Protein AF-A0A1G8T2C7-F1 (afdb_monomer_lite)

Foldseek 3Di:
DDDDDDDDDDDDDDDPPPDDPDPPDDDPPPPPPCLQKFAFDCDDDPQDDLQFGPQAQKGKGFDDPSVCVNQVDFQWKAWPVRDIWGFPHWDDDVGIIITHTPDHRVVCCVTRHPPGMIGTD

Secondary structure (DSSP, 8-state):
---------------------------------GGGEEE--S--SSSEETTEESSSSEEEEE-SHHHHHHHTT--EEE-TTS-EEEEEEEEEETTEEEEEESS-GGGGHHHHSTT-EEEE-

pLDDT: mean 82.32, std 23.89, range [36.16, 98.81]

Sequence (121 aa):
MKNRIYAICMFAMLAFASCKNEPKQDETAKEVVKENTIKLSNYSDENWNAGVGIVYNMFIVDNNAENVAKLKSVKELVLSDGTYVTVTGTNEAGKFIQVLLKDKASTFQKLAGYPNELVVQ

Organism: NCBI:txid1128970

Radius of gyration: 29.12 Å; chains: 1; bounding box: 76×30×74 Å

Structure (mmCIF, N/CA/C/O backbone):
data_AF-A0A1G8T2C7-F1
#
_entry.id   AF-A0A1G8T2C7-F1
#
loop_
_atom_site.group_PDB
_atom_site.id
_atom_site.type_symbol
_atom_site.label_atom_id
_atom_site.label_alt_id
_atom_site.label_comp_id
_atom_site.label_asym_id
_atom_site.label_entity_id
_atom_site.label_seq_id
_atom_site.pdbx_PDB_ins_code
_atom_site.Cartn_x
_atom_site.Cartn_y
_atom_site.Cartn_z
_atom_site.occupancy
_atom_site.B_iso_or_equiv
_atom_site.auth_seq_id
_atom_site.auth_comp_id
_atom_site.auth_asym_id
_atom_site.auth_atom_id
_atom_site.pdbx_PDB_model_num
ATOM 1 N N . MET A 1 1 ? -50.031 -9.091 61.710 1.00 42.72 1 MET A N 1
ATOM 2 C CA . MET A 1 1 ? -50.311 -7.995 60.754 1.00 42.72 1 MET A CA 1
ATOM 3 C C . MET A 1 1 ? -51.556 -8.348 59.948 1.00 42.72 1 MET A C 1
ATOM 5 O O . MET A 1 1 ? -51.878 -9.519 59.839 1.00 42.72 1 MET A O 1
ATOM 9 N N . LYS A 1 2 ? -52.299 -7.318 59.538 1.00 37.00 2 LYS A N 1
ATOM 10 C CA . LYS A 1 2 ? -53.726 -7.291 59.174 1.00 37.00 2 LYS A CA 1
ATOM 11 C C . LYS A 1 2 ? -54.111 -8.062 57.893 1.00 37.00 2 LYS A C 1
ATOM 13 O O . LYS A 1 2 ? -53.344 -8.105 56.942 1.00 37.00 2 LYS A O 1
ATOM 18 N N . ASN A 1 3 ? -55.359 -8.547 57.905 1.00 42.53 3 ASN A N 1
ATOM 19 C CA . ASN A 1 3 ? -56.217 -9.036 56.811 1.00 42.53 3 ASN A CA 1
ATOM 20 C C . ASN A 1 3 ? -56.123 -8.288 55.466 1.00 42.53 3 ASN A C 1
ATOM 22 O O . ASN A 1 3 ? -56.003 -7.062 55.475 1.00 42.53 3 ASN A O 1
ATOM 26 N N . ARG A 1 4 ? -56.405 -9.021 54.366 1.00 46.16 4 ARG A N 1
ATOM 27 C CA . ARG A 1 4 ? -57.356 -8.723 53.248 1.00 46.16 4 ARG A CA 1
ATOM 28 C C . ARG A 1 4 ? -57.265 -9.869 52.207 1.00 46.16 4 ARG A C 1
ATOM 30 O O . ARG A 1 4 ? -56.163 -10.172 51.784 1.00 46.16 4 ARG A O 1
ATOM 37 N N . ILE A 1 5 ? -58.268 -10.723 51.951 1.00 49.72 5 ILE A N 1
ATOM 38 C CA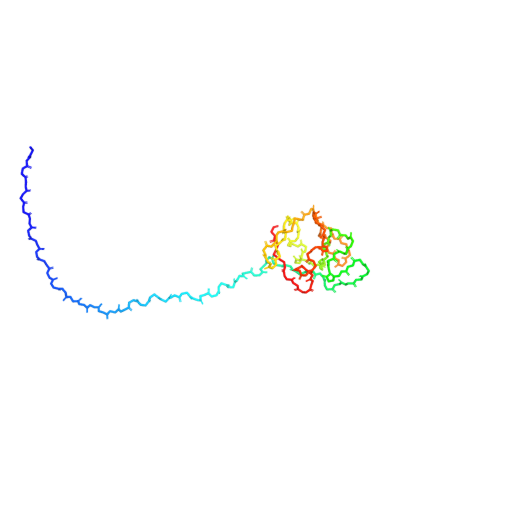 . ILE A 1 5 ? -59.599 -10.566 51.307 1.00 49.72 5 ILE A CA 1
ATOM 39 C C . ILE A 1 5 ? -59.534 -10.257 49.790 1.00 49.72 5 ILE A C 1
ATOM 41 O O . ILE A 1 5 ? -59.193 -9.144 49.418 1.00 49.72 5 ILE A O 1
ATOM 45 N N . TYR A 1 6 ? -59.962 -11.269 49.004 1.00 44.09 6 TYR A N 1
ATOM 46 C CA . TYR A 1 6 ? -60.673 -11.294 47.703 1.00 44.09 6 TYR A CA 1
ATOM 47 C C . TYR A 1 6 ? -60.052 -10.647 46.449 1.00 44.09 6 TYR A C 1
ATOM 49 O O . TYR A 1 6 ? -59.785 -9.455 46.427 1.00 44.09 6 TYR A O 1
ATOM 57 N N . ALA A 1 7 ? -60.021 -11.400 45.339 1.00 47.88 7 ALA A N 1
ATOM 58 C CA . ALA A 1 7 ? -60.971 -11.204 44.229 1.00 47.88 7 ALA A CA 1
ATOM 59 C C . ALA A 1 7 ? -60.669 -12.151 43.054 1.00 47.88 7 ALA A C 1
ATOM 61 O O . ALA A 1 7 ? -59.628 -12.085 42.407 1.00 47.88 7 ALA A O 1
ATOM 62 N N . ILE A 1 8 ? -61.641 -13.016 42.783 1.00 51.00 8 ILE A N 1
ATOM 63 C CA . ILE A 1 8 ? -61.842 -13.708 41.514 1.00 51.00 8 ILE A CA 1
ATOM 64 C C . ILE A 1 8 ? -62.228 -12.646 40.479 1.00 51.00 8 ILE A C 1
ATOM 66 O O . ILE A 1 8 ? -63.236 -11.974 40.666 1.00 51.00 8 ILE A O 1
ATOM 70 N N . CYS A 1 9 ? -61.482 -12.546 39.381 1.00 41.22 9 CYS A N 1
ATOM 71 C CA . CYS A 1 9 ? -61.976 -11.958 38.137 1.00 41.22 9 CYS A CA 1
ATOM 72 C C . CYS A 1 9 ? -61.622 -12.891 36.981 1.00 41.22 9 CYS A C 1
ATOM 74 O O . CYS A 1 9 ? -60.587 -12.779 36.331 1.00 41.22 9 CYS A O 1
ATOM 76 N N . MET A 1 10 ? -62.536 -13.836 36.766 1.00 40.75 10 MET A N 1
ATOM 77 C CA . MET A 1 10 ? -62.826 -14.418 35.464 1.00 40.75 10 MET A CA 1
ATOM 78 C C . MET A 1 10 ? -63.074 -13.258 34.492 1.00 40.75 10 MET A C 1
ATOM 80 O O . MET A 1 10 ? -64.022 -12.497 34.685 1.00 40.75 10 MET A O 1
ATOM 84 N N . PHE A 1 11 ? -62.247 -13.109 33.462 1.00 51.22 11 PHE A N 1
ATOM 85 C CA . PHE A 1 11 ? -62.615 -12.290 32.316 1.00 51.22 11 PHE A CA 1
ATOM 86 C C . PHE A 1 11 ? -62.192 -12.972 31.018 1.00 51.22 11 PHE A C 1
ATOM 88 O O . PHE A 1 11 ? -61.015 -13.172 30.746 1.00 51.22 11 PHE A O 1
ATOM 95 N N . ALA A 1 12 ? -63.243 -13.321 30.281 1.00 47.19 12 ALA A N 1
ATOM 96 C CA . ALA A 1 12 ? -63.387 -13.356 28.835 1.00 47.19 12 ALA A CA 1
ATOM 97 C C . ALA A 1 12 ? -62.429 -14.212 27.985 1.00 47.19 12 ALA A C 1
ATOM 99 O O . ALA A 1 12 ? -61.254 -13.932 27.777 1.00 47.19 12 ALA A O 1
ATOM 100 N N . MET A 1 13 ? -63.075 -15.215 27.394 1.00 37.88 13 MET A N 1
ATOM 101 C CA . MET A 1 13 ? -62.748 -15.946 26.177 1.00 37.88 13 MET A CA 1
ATOM 102 C C . MET A 1 13 ? -61.997 -15.132 25.108 1.00 37.88 13 MET A C 1
ATOM 104 O O . MET A 1 13 ? -62.468 -14.109 24.623 1.00 37.88 13 MET A O 1
ATOM 108 N N . LEU A 1 14 ? -60.857 -15.694 24.705 1.00 45.56 14 LEU A N 1
ATOM 109 C CA . LEU A 1 14 ? -60.482 -16.041 23.329 1.00 45.56 14 LEU A CA 1
ATOM 110 C C . LEU A 1 14 ? -61.286 -15.360 22.204 1.00 45.56 14 LEU A C 1
ATOM 112 O O . LEU A 1 14 ? -62.350 -15.831 21.808 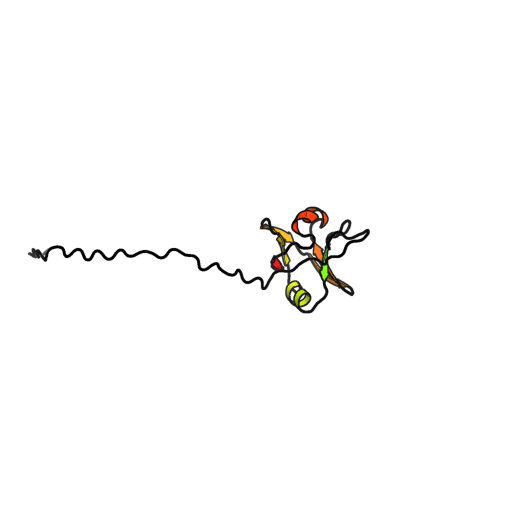1.00 45.56 14 LEU A O 1
ATOM 116 N N . ALA A 1 15 ? -60.662 -14.366 21.577 1.00 47.16 15 ALA A N 1
ATOM 117 C CA . ALA A 1 15 ? -60.796 -14.125 20.147 1.00 47.16 15 ALA A CA 1
ATOM 118 C C . ALA A 1 15 ? -59.397 -14.244 19.525 1.00 47.16 15 ALA A C 1
ATOM 120 O O . ALA A 1 15 ? -58.536 -13.386 19.713 1.00 47.16 15 ALA A O 1
ATOM 121 N N . PHE A 1 16 ? -59.160 -15.353 18.820 1.00 46.16 16 PHE A N 1
ATOM 122 C CA . PHE A 1 16 ? -57.983 -15.558 17.984 1.00 46.16 16 PHE A CA 1
ATOM 123 C C . PHE A 1 16 ? -58.041 -14.590 16.796 1.00 46.16 16 PHE A C 1
ATOM 125 O O . PHE A 1 16 ? -58.619 -14.902 15.758 1.00 46.16 16 PHE A O 1
ATOM 132 N N . ALA A 1 17 ? -57.419 -13.421 16.926 1.00 45.91 17 ALA A N 1
ATOM 133 C CA . ALA A 1 17 ? -57.006 -12.636 15.771 1.00 45.91 17 ALA A CA 1
ATOM 134 C C . ALA A 1 17 ? -55.684 -13.219 15.249 1.00 45.91 17 ALA A C 1
ATOM 136 O O . ALA A 1 17 ? -54.591 -12.784 15.602 1.00 45.91 17 ALA A O 1
ATOM 137 N N . SER A 1 18 ? -55.799 -14.266 14.432 1.00 44.62 18 SER A N 1
ATOM 138 C CA . SER A 1 18 ? -54.713 -14.759 13.592 1.00 44.62 18 SER A CA 1
ATOM 139 C C . SER A 1 18 ? -54.445 -13.745 12.476 1.00 44.62 18 SER A C 1
ATOM 141 O O . SER A 1 18 ? -54.975 -13.880 11.378 1.00 44.62 18 SER A O 1
ATOM 143 N N . CYS A 1 19 ? -53.593 -12.757 12.742 1.00 38.69 19 CYS A N 1
ATOM 144 C CA . CYS A 1 19 ? -52.788 -12.110 11.711 1.00 38.69 19 CYS A CA 1
ATOM 145 C C . CYS A 1 19 ? -51.327 -12.367 12.057 1.00 38.69 19 CYS A C 1
ATOM 147 O O . CYS A 1 19 ? -50.760 -11.820 12.998 1.00 38.69 19 CYS A O 1
ATOM 149 N N . LYS A 1 20 ? -50.774 -13.308 11.301 1.00 36.16 20 LYS A N 1
ATOM 150 C CA . LYS A 1 20 ? -49.386 -13.735 11.270 1.00 36.16 20 LYS A CA 1
ATOM 151 C C . LYS A 1 20 ? -48.510 -12.484 11.118 1.00 36.16 20 LYS A C 1
ATOM 153 O O . LYS A 1 20 ? -48.462 -11.894 10.045 1.00 36.16 20 LYS A O 1
ATOM 158 N N . ASN A 1 21 ? -47.851 -12.066 12.197 1.00 44.50 21 ASN A N 1
ATOM 159 C CA . ASN A 1 21 ? -46.714 -11.165 12.090 1.00 44.50 21 ASN A CA 1
ATOM 160 C C . ASN A 1 21 ? -45.632 -11.940 11.345 1.00 44.50 21 ASN A C 1
ATOM 162 O O . ASN A 1 21 ? -4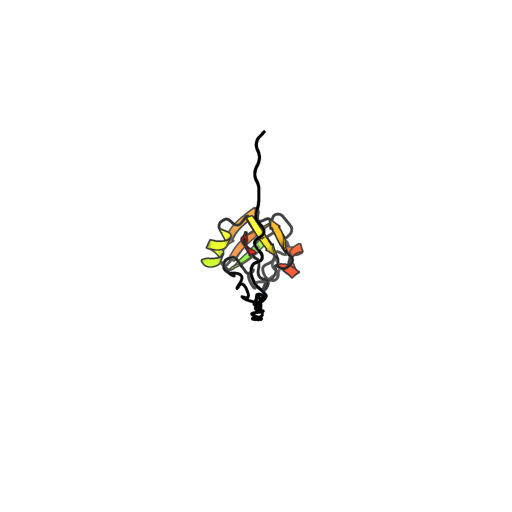5.009 -12.838 11.907 1.00 44.50 21 ASN A O 1
ATOM 166 N N . GLU A 1 22 ? -45.458 -11.636 10.067 1.00 51.00 22 GLU A N 1
ATOM 167 C CA . GLU A 1 22 ? -44.235 -11.967 9.356 1.00 51.00 22 GLU A CA 1
ATOM 168 C C . GLU A 1 22 ? -43.177 -10.957 9.815 1.00 51.00 22 GLU A C 1
ATOM 170 O O . GLU A 1 22 ? -43.290 -9.773 9.482 1.00 51.00 22 GLU A O 1
ATOM 175 N N . PRO A 1 23 ? -42.152 -11.352 10.594 1.00 38.94 23 PRO A N 1
ATOM 176 C CA . PRO A 1 23 ? -40.950 -10.547 10.653 1.00 38.94 23 PRO A CA 1
ATOM 177 C C . PRO A 1 23 ? -40.333 -10.606 9.255 1.00 38.94 23 PRO A C 1
ATOM 179 O O . PRO A 1 23 ? -39.801 -11.636 8.843 1.00 38.94 23 PRO A O 1
ATOM 182 N N . LYS A 1 24 ? -40.448 -9.512 8.495 1.00 37.44 24 LYS A N 1
ATOM 183 C CA . LYS A 1 24 ? -39.642 -9.326 7.289 1.00 37.44 24 LYS A CA 1
ATOM 184 C C . LYS A 1 24 ? -38.194 -9.182 7.728 1.00 37.44 24 LYS A C 1
ATOM 186 O O . LYS A 1 24 ? -37.741 -8.116 8.134 1.00 37.44 24 LYS A O 1
ATOM 191 N N . GLN A 1 25 ? -37.536 -10.329 7.712 1.00 39.56 25 GLN A N 1
ATOM 192 C CA . GLN A 1 25 ? -36.107 -10.504 7.775 1.00 39.56 25 GLN A CA 1
ATOM 193 C C . GLN A 1 25 ? -35.487 -9.747 6.596 1.00 39.56 25 GLN A C 1
ATOM 195 O O . GLN A 1 25 ? -35.782 -10.028 5.439 1.00 39.56 25 GLN A O 1
ATOM 200 N N . ASP A 1 26 ? -34.756 -8.698 6.959 1.00 45.09 26 ASP A N 1
ATOM 201 C CA . ASP A 1 26 ? -33.413 -8.369 6.488 1.00 45.09 26 ASP A CA 1
ATOM 202 C C . ASP A 1 26 ? -33.076 -8.727 5.035 1.00 45.09 26 ASP A C 1
ATOM 204 O O . ASP A 1 26 ? -32.832 -9.883 4.714 1.00 45.09 26 ASP A O 1
ATOM 208 N N . GLU A 1 27 ? -32.986 -7.699 4.193 1.00 48.12 27 GLU A N 1
ATOM 209 C CA . GLU A 1 27 ? -32.019 -7.630 3.092 1.00 48.12 27 GLU A CA 1
ATOM 210 C C . GLU A 1 27 ? -31.930 -6.175 2.598 1.00 48.12 27 GLU A C 1
ATOM 212 O O . GLU A 1 27 ? -32.051 -5.860 1.416 1.00 48.12 27 GLU A O 1
ATOM 217 N N . THR A 1 28 ? -31.696 -5.234 3.518 1.00 40.16 28 THR A N 1
ATOM 218 C CA . THR A 1 28 ? -31.015 -4.006 3.099 1.00 40.16 28 THR A CA 1
ATOM 219 C C . THR A 1 28 ? -29.551 -4.388 3.042 1.00 40.16 28 THR A C 1
ATOM 221 O O . THR A 1 28 ? -28.851 -4.330 4.053 1.00 40.16 28 THR A O 1
ATOM 224 N N . ALA A 1 29 ? -29.109 -4.851 1.870 1.00 45.00 29 ALA A N 1
ATOM 225 C CA . ALA A 1 29 ? -27.698 -4.924 1.547 1.00 45.00 29 ALA A CA 1
ATOM 226 C C . ALA A 1 29 ? -27.086 -3.585 1.965 1.00 45.00 29 ALA A C 1
ATOM 228 O O . ALA A 1 29 ? -27.350 -2.549 1.354 1.00 45.00 29 ALA A O 1
ATOM 229 N N . LYS A 1 30 ? -26.351 -3.595 3.082 1.00 41.75 30 LYS A N 1
ATOM 230 C CA . LYS A 1 30 ? -25.502 -2.480 3.466 1.00 41.75 30 LYS A CA 1
ATOM 231 C C . LYS A 1 30 ? -24.555 -2.309 2.295 1.00 41.75 30 LYS A C 1
ATOM 233 O O . LYS A 1 30 ? -23.638 -3.108 2.119 1.00 41.75 30 LYS A O 1
ATOM 238 N N . GLU A 1 31 ? -24.804 -1.292 1.487 1.00 46.91 31 GLU A N 1
ATOM 239 C CA . GLU A 1 31 ? -23.775 -0.672 0.682 1.00 46.91 31 GLU A CA 1
ATOM 240 C C . GLU A 1 31 ? -22.704 -0.239 1.685 1.00 46.91 31 GLU A C 1
ATOM 242 O O . GLU A 1 31 ? -22.837 0.759 2.393 1.00 46.91 31 GLU A O 1
ATOM 247 N N . VAL A 1 32 ? -21.710 -1.109 1.879 1.00 47.91 32 VAL A N 1
ATOM 248 C CA . VAL A 1 32 ? -20.518 -0.789 2.647 1.00 47.91 32 VAL A CA 1
ATOM 249 C C . VAL A 1 32 ? -19.901 0.361 1.888 1.00 47.91 32 VAL A C 1
ATOM 251 O O . VAL A 1 32 ? -19.373 0.183 0.793 1.00 47.91 32 VAL A O 1
ATOM 254 N N . VAL A 1 33 ? -20.073 1.545 2.456 1.00 48.91 33 VAL A N 1
ATOM 255 C CA . VAL A 1 33 ? -19.506 2.802 2.010 1.00 48.91 33 VAL A CA 1
ATOM 256 C C . VAL A 1 33 ? -18.038 2.550 1.645 1.00 48.91 33 VAL A C 1
ATOM 258 O O . VAL A 1 33 ? -17.178 2.416 2.514 1.00 48.91 33 VAL A O 1
ATOM 261 N N . LYS A 1 34 ? -17.758 2.451 0.339 1.00 56.91 34 LYS A N 1
ATOM 262 C CA . LYS A 1 34 ? -16.423 2.269 -0.262 1.00 56.91 34 LYS A CA 1
ATOM 263 C C . LYS A 1 34 ? -15.514 3.495 -0.072 1.00 56.91 34 LYS A C 1
ATOM 265 O O . LYS A 1 34 ? -14.497 3.635 -0.746 1.00 56.91 34 LYS A O 1
ATOM 270 N N . GLU A 1 35 ? -15.871 4.427 0.809 1.00 70.12 35 GLU A N 1
ATOM 271 C CA . GLU A 1 35 ? -15.235 5.745 0.855 1.00 70.12 35 GLU A CA 1
ATOM 272 C C . GLU A 1 35 ? -13.771 5.681 1.283 1.00 70.12 35 GLU A C 1
ATOM 274 O O . GLU A 1 35 ? -12.995 6.507 0.816 1.00 70.12 35 GLU A O 1
ATOM 279 N N . ASN A 1 36 ? -13.348 4.675 2.061 1.00 90.50 36 ASN A N 1
ATOM 280 C CA . ASN A 1 36 ? -11.962 4.577 2.534 1.00 90.50 36 ASN A CA 1
ATOM 281 C C . ASN A 1 36 ? -11.149 3.430 1.921 1.00 90.50 36 ASN A C 1
ATOM 283 O O . ASN A 1 36 ? -10.286 2.853 2.579 1.00 90.50 36 ASN A O 1
ATOM 287 N N . THR A 1 37 ? -11.423 3.076 0.663 1.00 95.94 37 THR A N 1
ATOM 288 C CA . THR A 1 37 ? -10.585 2.122 -0.078 1.00 95.94 37 THR A CA 1
ATOM 289 C C . THR A 1 37 ? -9.613 2.815 -1.026 1.00 95.94 37 THR A C 1
ATOM 291 O O . THR A 1 37 ? -9.937 3.865 -1.588 1.00 95.94 37 THR A O 1
ATOM 294 N N . ILE A 1 38 ? -8.460 2.193 -1.256 1.00 97.50 38 ILE A N 1
ATOM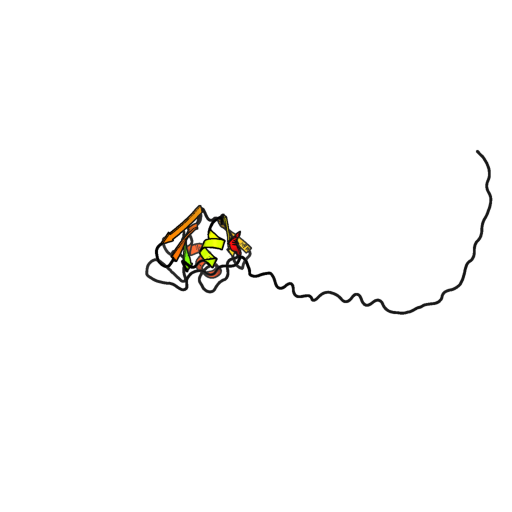 295 C CA . ILE A 1 38 ? -7.495 2.544 -2.305 1.00 97.50 38 ILE A CA 1
ATOM 296 C C . ILE A 1 38 ? -7.160 1.313 -3.155 1.00 97.50 38 ILE A C 1
ATOM 298 O O . ILE A 1 38 ? -7.427 0.176 -2.762 1.00 97.50 38 ILE A O 1
ATOM 302 N N . LYS A 1 39 ? -6.535 1.545 -4.309 1.00 98.25 39 LYS A N 1
ATOM 303 C CA . LYS A 1 39 ? -5.868 0.516 -5.116 1.00 98.25 39 LYS A CA 1
ATOM 304 C C . LYS A 1 39 ? -4.417 0.916 -5.305 1.00 98.25 39 LYS A C 1
ATOM 306 O O . LYS A 1 39 ? -4.118 2.107 -5.401 1.00 98.25 39 LYS A O 1
ATOM 311 N N . LEU A 1 40 ? -3.530 -0.069 -5.379 1.00 98.69 40 LEU A N 1
ATOM 312 C CA . LEU A 1 40 ? -2.151 0.192 -5.781 1.00 98.69 40 LEU A CA 1
ATOM 313 C C . LEU A 1 40 ? -2.100 0.616 -7.251 1.00 98.69 40 LEU A C 1
ATOM 315 O O . LEU A 1 40 ? -3.016 0.324 -8.019 1.00 98.69 40 LEU A O 1
ATOM 319 N N . SER A 1 41 ? -1.039 1.303 -7.654 1.00 98.69 41 SER A N 1
ATOM 320 C CA . SER A 1 41 ? -0.846 1.679 -9.052 1.00 98.69 41 SER A CA 1
ATOM 321 C C . SER A 1 41 ? -0.736 0.440 -9.936 1.00 98.69 41 SER A C 1
ATOM 323 O O . SER A 1 41 ? -0.038 -0.520 -9.602 1.00 98.69 41 SER A O 1
ATOM 325 N N . ASN A 1 42 ? -1.354 0.482 -11.117 1.00 98.56 42 ASN A N 1
ATOM 326 C CA . ASN A 1 42 ? -1.136 -0.527 -12.155 1.00 98.56 42 ASN A CA 1
ATOM 327 C C . ASN A 1 42 ? 0.223 -0.300 -12.843 1.00 98.56 42 ASN A C 1
ATOM 329 O O . ASN A 1 42 ? 0.295 0.112 -14.000 1.00 98.56 42 ASN A O 1
ATOM 333 N N . TYR A 1 43 ? 1.307 -0.497 -12.094 1.00 98.31 43 TYR A N 1
ATOM 334 C CA . TYR A 1 43 ? 2.675 -0.253 -12.535 1.00 98.31 43 TYR A CA 1
ATOM 335 C C . TYR A 1 43 ? 3.569 -1.441 -12.184 1.00 98.31 43 TYR A C 1
ATOM 337 O O . TYR A 1 43 ? 3.504 -1.968 -11.071 1.00 98.31 43 TYR A O 1
ATOM 345 N N . SER A 1 44 ? 4.392 -1.866 -13.143 1.00 98.44 44 SER A N 1
ATOM 346 C CA . SER A 1 44 ? 5.368 -2.941 -12.967 1.00 98.44 44 SER A CA 1
ATOM 347 C C . SER A 1 44 ? 6.644 -2.635 -13.745 1.00 98.44 44 SER A C 1
ATOM 349 O O . SER A 1 44 ? 6.573 -2.179 -14.886 1.00 98.44 44 SER A O 1
ATOM 351 N N . ASP A 1 45 ? 7.790 -2.920 -13.138 1.00 97.25 45 ASP A N 1
ATOM 352 C CA . ASP A 1 45 ? 9.121 -2.869 -13.744 1.00 97.25 45 ASP A CA 1
ATOM 353 C C . ASP A 1 45 ? 10.070 -3.829 -12.988 1.00 97.25 45 ASP A C 1
ATOM 355 O O . ASP A 1 45 ? 9.628 -4.783 -12.351 1.00 97.25 45 ASP A O 1
ATOM 359 N N . GLU A 1 46 ? 11.381 -3.603 -13.055 1.00 97.62 46 GLU A N 1
ATOM 360 C CA . GLU A 1 46 ? 12.390 -4.397 -12.339 1.00 97.62 46 GLU A CA 1
ATOM 361 C C . GLU A 1 46 ? 12.294 -4.340 -10.799 1.00 97.62 46 GLU A C 1
ATOM 363 O O . GLU A 1 46 ? 12.750 -5.259 -10.117 1.00 97.62 46 GLU A O 1
ATOM 368 N N . ASN A 1 47 ? 11.687 -3.292 -10.243 1.00 97.38 47 ASN A N 1
ATOM 369 C CA . ASN A 1 47 ? 11.540 -3.044 -8.810 1.00 97.38 47 ASN A CA 1
ATOM 370 C C . ASN A 1 47 ? 10.095 -3.189 -8.315 1.00 97.38 47 ASN A C 1
ATOM 372 O O . ASN A 1 47 ? 9.875 -3.323 -7.105 1.00 97.38 47 ASN A O 1
ATOM 376 N N . TRP A 1 48 ? 9.123 -3.163 -9.226 1.00 98.00 48 TRP A N 1
ATOM 377 C CA . TRP A 1 48 ? 7.698 -3.118 -8.917 1.00 98.00 48 TRP A CA 1
ATOM 378 C C . TRP A 1 48 ? 6.920 -4.223 -9.626 1.00 98.00 48 TRP A C 1
ATOM 380 O O . TRP A 1 48 ? 7.132 -4.497 -10.803 1.00 98.00 48 TRP A O 1
ATOM 390 N N . ASN A 1 49 ? 5.944 -4.809 -8.939 1.00 98.50 49 ASN A N 1
ATOM 391 C CA . ASN A 1 49 ? 4.983 -5.732 -9.535 1.00 98.50 49 ASN A CA 1
ATOM 392 C C . ASN A 1 49 ? 3.566 -5.348 -9.098 1.00 98.50 49 ASN A C 1
ATOM 394 O O . ASN A 1 49 ? 3.210 -5.493 -7.928 1.00 98.50 49 ASN A O 1
ATOM 398 N N . ALA A 1 50 ? 2.759 -4.835 -10.027 1.00 98.50 50 ALA A N 1
ATOM 399 C CA . ALA A 1 50 ? 1.396 -4.358 -9.772 1.00 98.50 50 ALA A CA 1
ATOM 400 C C . ALA A 1 50 ? 1.308 -3.385 -8.575 1.00 98.50 50 ALA A C 1
ATOM 402 O O . ALA A 1 50 ? 0.436 -3.509 -7.711 1.00 98.50 50 ALA A O 1
ATOM 403 N N . GLY A 1 51 ? 2.265 -2.458 -8.498 1.00 98.38 51 GLY A N 1
ATOM 404 C CA . GLY A 1 51 ? 2.370 -1.452 -7.442 1.00 98.38 51 GLY A CA 1
ATOM 405 C C . GLY A 1 51 ? 2.951 -1.943 -6.110 1.00 98.38 51 GLY A C 1
ATOM 406 O O . GLY A 1 51 ? 3.046 -1.170 -5.158 1.00 98.38 51 GLY A O 1
ATOM 407 N N . VAL A 1 52 ? 3.379 -3.204 -6.023 1.00 98.81 52 VAL A N 1
ATOM 408 C CA . VAL A 1 52 ? 4.062 -3.769 -4.851 1.00 98.81 52 VAL A CA 1
ATOM 409 C C . VAL A 1 52 ? 5.572 -3.747 -5.065 1.00 98.81 52 VAL A C 1
ATOM 411 O O . VAL A 1 52 ? 6.057 -4.168 -6.115 1.00 98.81 52 VAL A O 1
ATOM 414 N N . GLY A 1 53 ? 6.329 -3.274 -4.072 1.00 98.44 53 GLY A N 1
ATOM 415 C CA . GLY A 1 53 ? 7.790 -3.303 -4.107 1.00 98.44 53 GLY A CA 1
ATOM 416 C C . GLY A 1 53 ? 8.340 -4.731 -4.030 1.00 98.44 53 GLY A C 1
ATOM 417 O O . GLY A 1 53 ? 8.042 -5.481 -3.097 1.00 98.44 53 GLY A O 1
ATOM 418 N N . ILE A 1 54 ? 9.178 -5.106 -4.999 1.00 97.25 54 ILE A N 1
ATOM 419 C CA . ILE A 1 54 ? 9.839 -6.421 -5.059 1.00 97.25 54 ILE A CA 1
ATOM 420 C C . ILE A 1 54 ? 10.959 -6.490 -4.013 1.00 97.25 54 ILE A C 1
ATOM 422 O O . ILE A 1 54 ? 11.040 -7.434 -3.221 1.00 97.25 54 ILE A O 1
ATOM 426 N N . VAL A 1 55 ? 11.813 -5.465 -4.001 1.00 93.12 55 VAL A N 1
ATOM 427 C CA . VAL A 1 55 ? 12.955 -5.330 -3.078 1.00 93.12 55 VAL A CA 1
ATOM 428 C C . VAL A 1 55 ? 12.727 -4.278 -1.998 1.00 93.12 55 VAL A C 1
ATOM 430 O O . VAL A 1 55 ? 13.456 -4.235 -1.011 1.00 93.12 55 VAL A O 1
ATOM 433 N N . TYR A 1 56 ? 11.704 -3.443 -2.170 1.00 95.31 56 TYR A N 1
ATOM 434 C CA . TYR A 1 56 ? 11.385 -2.364 -1.253 1.00 95.31 56 TYR A CA 1
ATOM 435 C C . TYR A 1 56 ? 10.197 -2.734 -0.369 1.00 95.31 56 TYR A C 1
ATOM 437 O O . TYR A 1 56 ? 9.185 -3.239 -0.851 1.00 95.31 56 TYR A O 1
ATOM 445 N N . ASN A 1 57 ? 10.285 -2.421 0.923 1.00 98.06 57 ASN A N 1
ATOM 446 C CA . ASN A 1 57 ? 9.174 -2.568 1.865 1.00 98.06 57 ASN A CA 1
ATOM 447 C C . ASN A 1 57 ? 8.185 -1.406 1.695 1.00 98.06 57 ASN A C 1
ATOM 449 O O . ASN A 1 57 ? 7.990 -0.602 2.602 1.00 98.06 57 ASN A O 1
ATOM 453 N N . MET A 1 58 ? 7.623 -1.261 0.496 1.00 98.25 58 MET A N 1
ATOM 454 C CA . MET A 1 58 ? 6.667 -0.208 0.178 1.00 98.25 58 MET A CA 1
ATOM 455 C C . MET A 1 58 ? 5.684 -0.627 -0.913 1.00 98.25 58 MET A C 1
ATOM 457 O O . MET A 1 58 ? 5.985 -1.468 -1.764 1.00 98.25 58 MET A O 1
ATOM 461 N N . PHE A 1 59 ? 4.519 0.006 -0.894 1.00 98.75 59 PHE A N 1
ATOM 462 C CA . PHE A 1 59 ? 3.585 0.028 -2.012 1.00 98.75 59 PHE A CA 1
ATOM 463 C C . PHE A 1 59 ? 3.658 1.373 -2.738 1.00 98.75 59 PHE A C 1
ATOM 465 O O . PHE A 1 59 ? 4.082 2.373 -2.156 1.00 98.75 59 PHE A O 1
ATOM 472 N N . ILE A 1 60 ? 3.209 1.407 -3.990 1.00 98.69 60 ILE A N 1
ATOM 473 C CA . ILE A 1 60 ? 2.951 2.645 -4.729 1.00 98.69 60 ILE A CA 1
ATOM 474 C C . ILE A 1 60 ? 1.481 2.744 -5.106 1.00 98.69 60 ILE A C 1
ATOM 476 O O . ILE A 1 60 ? 0.847 1.778 -5.532 1.00 98.69 60 ILE A O 1
ATOM 480 N N . VAL A 1 61 ? 0.956 3.945 -4.926 1.00 98.69 61 VAL A N 1
ATOM 481 C CA . VAL A 1 61 ? -0.423 4.336 -5.212 1.00 98.69 61 VAL A CA 1
ATOM 482 C C . VAL A 1 61 ? -0.372 5.563 -6.117 1.00 98.69 61 VAL A C 1
ATOM 484 O O . VAL A 1 61 ? 0.560 6.359 -6.012 1.00 98.69 61 VAL A O 1
ATOM 487 N N . ASP A 1 62 ? -1.349 5.745 -7.004 1.00 98.56 62 ASP A N 1
ATOM 488 C CA . ASP A 1 62 ? -1.342 6.893 -7.912 1.00 98.56 62 ASP A CA 1
ATOM 489 C C . ASP A 1 62 ? -1.423 8.203 -7.122 1.00 98.56 62 ASP A C 1
ATOM 491 O O . ASP A 1 62 ? -2.269 8.351 -6.233 1.00 98.56 62 ASP A O 1
ATOM 495 N N . ASN A 1 63 ? -0.564 9.164 -7.463 1.00 98.31 63 ASN A N 1
ATOM 496 C CA . ASN A 1 63 ? -0.604 10.485 -6.852 1.00 98.31 63 ASN A CA 1
ATOM 497 C C . ASN A 1 63 ? -1.763 11.301 -7.438 1.00 98.31 63 ASN A C 1
ATOM 499 O O . ASN A 1 63 ? -1.656 11.903 -8.507 1.00 98.31 63 ASN A O 1
ATOM 503 N N . ASN A 1 64 ? -2.890 11.287 -6.730 1.00 97.38 64 ASN A N 1
ATOM 504 C CA . ASN A 1 64 ? -4.051 12.124 -6.989 1.00 97.38 64 ASN A CA 1
ATOM 505 C C . ASN A 1 64 ? -4.623 12.650 -5.662 1.00 97.38 64 ASN A C 1
ATOM 507 O O . ASN A 1 64 ? -4.322 12.128 -4.588 1.00 97.38 64 ASN A O 1
ATOM 511 N N . ALA A 1 65 ? -5.467 13.680 -5.740 1.00 96.88 65 ALA A N 1
ATOM 512 C CA . ALA A 1 65 ? -5.986 14.369 -4.558 1.00 96.88 65 ALA A CA 1
ATOM 513 C C . ALA A 1 65 ? -6.738 13.442 -3.584 1.00 96.88 65 ALA A C 1
ATOM 515 O O . ALA A 1 65 ? -6.654 13.626 -2.371 1.00 96.88 65 ALA A O 1
ATOM 516 N N . GLU A 1 66 ? -7.444 12.436 -4.103 1.00 95.75 66 GLU A N 1
ATOM 517 C CA . GLU A 1 66 ? -8.190 11.474 -3.293 1.00 95.75 66 GLU A CA 1
ATOM 518 C C . GLU A 1 66 ? -7.247 10.574 -2.486 1.00 95.75 66 GLU A C 1
ATOM 520 O O . GLU A 1 66 ? -7.385 10.456 -1.267 1.00 95.75 66 GLU A O 1
ATOM 525 N N . ASN A 1 67 ? -6.245 9.991 -3.141 1.00 97.25 67 ASN A N 1
ATOM 526 C CA . ASN A 1 67 ? -5.272 9.122 -2.488 1.00 97.25 67 ASN A CA 1
ATOM 527 C C . ASN A 1 67 ? -4.411 9.896 -1.484 1.00 97.25 67 ASN A C 1
ATOM 529 O O . ASN A 1 67 ? -4.165 9.389 -0.392 1.00 97.25 67 ASN A O 1
ATOM 533 N N . VAL A 1 68 ? -4.016 11.136 -1.799 1.00 97.00 68 VAL A N 1
ATOM 534 C CA . VAL A 1 68 ? -3.309 12.015 -0.850 1.00 97.00 68 VAL A CA 1
ATOM 535 C C . VAL A 1 68 ? -4.156 12.254 0.401 1.00 97.00 68 VAL A C 1
ATOM 537 O O . VAL A 1 68 ? -3.651 12.135 1.518 1.00 97.00 68 VAL A O 1
ATOM 540 N N . ALA A 1 69 ? -5.449 12.552 0.240 1.00 96.06 69 ALA A N 1
ATOM 541 C CA . ALA A 1 69 ? -6.345 12.787 1.369 1.00 96.06 69 ALA A CA 1
ATOM 542 C C . ALA A 1 69 ? -6.501 11.540 2.254 1.00 96.06 69 ALA A C 1
ATOM 544 O O . ALA A 1 69 ? -6.402 11.648 3.477 1.00 96.06 69 ALA A O 1
ATOM 545 N N . LYS A 1 70 ? -6.679 10.362 1.643 1.00 95.94 70 LYS A N 1
ATOM 546 C CA . LYS A 1 70 ? -6.817 9.079 2.352 1.00 95.94 70 LYS A CA 1
ATOM 547 C C . LYS A 1 70 ? -5.536 8.677 3.085 1.00 95.94 70 LYS A C 1
ATOM 549 O O . LYS A 1 70 ? -5.586 8.220 4.221 1.00 95.94 70 LYS A O 1
ATOM 554 N N . LEU A 1 71 ? -4.378 8.881 2.461 1.00 96.94 71 LEU A N 1
ATOM 555 C CA . LEU A 1 71 ? -3.090 8.414 2.978 1.00 96.94 71 LEU A CA 1
ATOM 556 C C . LEU A 1 71 ? -2.416 9.388 3.956 1.00 96.94 71 LEU A C 1
ATOM 558 O O . LEU A 1 71 ? -1.449 9.009 4.607 1.00 96.94 71 LEU A O 1
ATOM 562 N N . LYS A 1 72 ? -2.925 10.615 4.127 1.00 93.31 72 LYS A N 1
ATOM 563 C CA . LYS A 1 72 ? -2.290 11.660 4.956 1.00 93.31 72 LYS A CA 1
ATOM 564 C C . LYS A 1 72 ? -1.978 11.234 6.398 1.00 93.31 72 LYS A C 1
ATOM 566 O O . LYS A 1 72 ? -0.977 11.675 6.961 1.00 93.31 72 LYS A O 1
ATOM 571 N N . SER A 1 73 ? -2.835 10.407 6.993 1.00 90.56 73 SER A N 1
ATOM 572 C CA . SER A 1 73 ? -2.720 9.979 8.396 1.00 90.56 73 SER A CA 1
ATOM 573 C C . SER A 1 73 ? -2.776 8.463 8.574 1.00 90.56 73 SER A C 1
ATOM 575 O O . SER A 1 73 ? -2.899 8.008 9.710 1.00 90.56 73 SER A O 1
ATOM 577 N N . VAL A 1 74 ? -2.678 7.697 7.483 1.00 96.75 74 VAL A N 1
ATOM 578 C CA . VAL A 1 74 ? -2.799 6.235 7.521 1.00 96.75 74 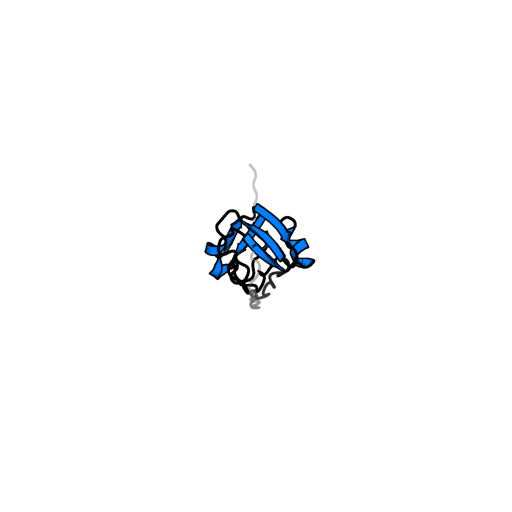VAL A CA 1
ATOM 579 C C . VAL A 1 74 ? -1.769 5.626 8.470 1.00 96.75 74 VAL A C 1
ATOM 581 O O . VAL A 1 74 ? -0.609 6.065 8.533 1.00 96.75 74 VAL A O 1
ATOM 584 N N . LYS A 1 75 ? -2.194 4.604 9.208 1.00 97.75 75 LYS A N 1
ATOM 585 C CA . LYS A 1 75 ? -1.302 3.769 10.020 1.00 97.75 75 LYS A CA 1
ATOM 586 C C . LYS A 1 75 ? -1.394 2.312 9.634 1.00 97.75 75 LYS A C 1
ATOM 588 O O . LYS A 1 75 ? -0.400 1.599 9.784 1.00 97.75 75 LYS A O 1
ATOM 593 N N . GLU A 1 76 ? -2.527 1.882 9.095 1.00 97.94 76 GLU A N 1
ATOM 594 C CA . GLU A 1 76 ? -2.738 0.496 8.714 1.00 97.94 76 GLU A CA 1
ATOM 595 C C . GLU A 1 76 ? -3.500 0.396 7.391 1.00 97.94 76 GLU A C 1
ATOM 597 O O . GLU A 1 76 ? -4.329 1.235 7.040 1.00 97.94 76 GLU A O 1
ATOM 602 N N . LEU A 1 77 ? -3.196 -0.653 6.634 1.00 98.31 77 LEU A N 1
ATOM 603 C CA . LEU A 1 77 ? -3.991 -1.078 5.489 1.00 98.31 77 LEU A CA 1
ATOM 604 C C . LEU A 1 77 ? -4.555 -2.462 5.785 1.00 98.31 77 LEU A C 1
ATOM 606 O O . LEU A 1 77 ? -3.831 -3.323 6.282 1.00 98.31 77 LEU A O 1
ATOM 610 N N . VAL A 1 78 ? -5.819 -2.692 5.447 1.00 98.12 78 VAL A N 1
ATOM 611 C CA . VAL A 1 78 ? -6.451 -4.008 5.581 1.00 98.12 78 VAL A CA 1
ATOM 612 C C . VAL A 1 78 ? -6.645 -4.620 4.203 1.00 98.12 78 VAL A C 1
ATOM 614 O O . VAL A 1 78 ? -7.238 -4.005 3.311 1.00 98.12 78 VAL A O 1
ATOM 617 N N . LEU A 1 79 ? -6.106 -5.826 4.035 1.00 97.62 79 LEU A N 1
ATOM 618 C CA . LEU A 1 79 ? -6.197 -6.612 2.808 1.00 97.62 79 LEU A CA 1
ATOM 619 C C . LEU A 1 79 ? -7.538 -7.356 2.733 1.00 97.62 79 LEU A C 1
ATOM 621 O O . LEU A 1 79 ? -8.277 -7.459 3.712 1.00 97.62 79 LEU A O 1
ATOM 625 N N . SER A 1 80 ? -7.841 -7.925 1.567 1.00 93.31 80 SER A N 1
ATOM 626 C CA . SER A 1 80 ? -9.109 -8.626 1.311 1.00 93.31 80 SER A CA 1
ATOM 627 C C . SER A 1 80 ? -9.356 -9.855 2.195 1.00 93.31 80 SER A C 1
ATOM 629 O O . SER A 1 80 ? -10.507 -10.239 2.388 1.00 93.31 80 SER A O 1
ATOM 631 N N . ASP A 1 81 ? -8.305 -10.458 2.751 1.00 95.12 81 ASP A N 1
ATOM 632 C CA . ASP A 1 81 ? -8.396 -11.584 3.685 1.00 95.12 81 ASP A CA 1
ATOM 633 C C . ASP A 1 81 ? -8.455 -11.154 5.164 1.00 95.12 81 ASP A C 1
ATOM 635 O O . ASP A 1 81 ? -8.476 -12.004 6.052 1.00 95.12 81 ASP A O 1
ATOM 639 N N . GLY A 1 82 ? -8.489 -9.845 5.436 1.00 95.69 82 GLY A N 1
ATOM 640 C CA . GLY A 1 82 ? -8.469 -9.281 6.785 1.00 95.69 82 GLY A CA 1
ATOM 641 C C . GLY A 1 82 ? -7.068 -9.105 7.375 1.00 95.69 82 GLY A C 1
ATOM 642 O O . GLY A 1 82 ? -6.951 -8.685 8.525 1.00 95.69 82 GLY A O 1
ATOM 643 N N . THR A 1 83 ? -6.002 -9.394 6.621 1.00 97.12 83 THR A N 1
ATOM 644 C CA . THR A 1 83 ? -4.627 -9.130 7.062 1.00 97.12 83 THR A CA 1
ATOM 645 C C . THR A 1 83 ? -4.397 -7.630 7.238 1.00 97.12 83 THR A C 1
ATOM 647 O O . THR A 1 83 ? -4.699 -6.841 6.343 1.00 97.12 83 THR A O 1
ATOM 650 N N . TYR A 1 84 ? -3.801 -7.249 8.370 1.00 97.62 84 TYR A N 1
ATOM 651 C CA . TYR A 1 84 ? -3.365 -5.883 8.651 1.00 97.62 84 TYR A CA 1
ATOM 652 C C . TYR A 1 84 ? -1.917 -5.678 8.202 1.00 97.62 84 TYR A C 1
ATOM 654 O O . TYR A 1 84 ? -1.035 -6.476 8.519 1.00 97.62 84 TYR A O 1
ATOM 662 N N . VAL A 1 85 ? -1.668 -4.582 7.492 1.00 98.38 85 VAL A N 1
ATOM 663 C CA . VAL A 1 85 ? -0.342 -4.154 7.048 1.00 98.38 85 VAL A CA 1
ATOM 664 C C . VAL A 1 85 ? -0.005 -2.833 7.728 1.00 98.38 85 VAL A C 1
ATOM 666 O O . VAL A 1 85 ? -0.644 -1.814 7.470 1.00 98.38 85 VAL A O 1
ATOM 669 N N . THR A 1 86 ? 1.020 -2.834 8.579 1.00 98.50 86 THR A N 1
ATOM 670 C CA . THR A 1 86 ? 1.458 -1.625 9.287 1.00 98.50 86 THR A CA 1
ATOM 671 C C . THR A 1 86 ? 2.208 -0.669 8.355 1.00 98.50 86 THR A C 1
ATOM 673 O O . THR A 1 86 ? 3.252 -1.024 7.795 1.00 98.50 86 THR A O 1
ATOM 676 N N . VAL A 1 87 ? 1.718 0.569 8.258 1.00 98.62 87 VAL A N 1
ATOM 677 C CA . VAL A 1 87 ? 2.327 1.676 7.512 1.00 98.62 87 VAL A CA 1
ATOM 678 C C . VAL A 1 87 ? 3.225 2.497 8.436 1.00 98.62 87 VAL A C 1
ATOM 680 O O . VAL A 1 87 ? 2.809 2.976 9.491 1.00 98.62 87 VAL A O 1
ATOM 683 N N . THR A 1 88 ? 4.479 2.684 8.033 1.00 98.31 88 THR A N 1
ATOM 684 C CA . THR A 1 88 ? 5.478 3.466 8.778 1.00 98.31 88 THR A CA 1
ATOM 685 C C . THR A 1 88 ? 5.576 4.910 8.291 1.00 98.31 88 THR A C 1
ATOM 687 O O . THR A 1 88 ? 6.033 5.775 9.038 1.00 98.31 88 THR A O 1
ATOM 690 N N . GLY A 1 89 ? 5.105 5.200 7.076 1.00 98.00 89 GLY A N 1
ATOM 691 C CA . GLY A 1 89 ? 5.046 6.552 6.531 1.00 98.00 89 GLY A CA 1
ATOM 692 C C . GLY A 1 89 ? 4.546 6.597 5.091 1.00 98.00 89 GLY A C 1
ATOM 693 O O . GLY A 1 89 ? 4.345 5.565 4.452 1.00 98.00 89 GLY A O 1
ATOM 694 N N . THR A 1 90 ? 4.373 7.812 4.577 1.00 98.25 90 THR A N 1
ATOM 695 C CA . THR A 1 90 ? 3.946 8.070 3.198 1.00 98.25 90 THR A CA 1
ATOM 696 C C . THR A 1 90 ? 4.752 9.217 2.604 1.00 98.25 90 THR A C 1
ATOM 698 O O . THR A 1 90 ? 4.886 10.251 3.257 1.00 98.25 90 THR A O 1
ATOM 701 N N . ASN A 1 91 ? 5.239 9.064 1.372 1.00 97.38 91 ASN A N 1
ATOM 702 C CA . ASN A 1 91 ? 5.973 10.105 0.647 1.00 97.38 91 ASN A CA 1
ATOM 703 C C . ASN A 1 91 ? 5.391 10.295 -0.754 1.00 97.38 91 ASN A C 1
ATOM 705 O O . ASN A 1 91 ? 5.174 9.321 -1.470 1.00 97.38 91 ASN A O 1
ATOM 709 N N . GLU A 1 92 ? 5.204 11.536 -1.188 1.00 97.25 92 GLU A N 1
ATOM 710 C CA . GLU A 1 92 ? 4.891 11.826 -2.588 1.00 97.25 92 GLU A CA 1
ATOM 711 C C . GLU A 1 92 ? 6.172 11.797 -3.437 1.00 97.25 92 GLU A C 1
ATOM 713 O O . GLU A 1 92 ? 7.172 12.432 -3.103 1.00 97.25 92 GLU A O 1
ATOM 718 N N . ALA A 1 93 ? 6.147 11.058 -4.545 1.00 95.00 93 ALA A N 1
ATOM 719 C CA . ALA A 1 93 ? 7.277 10.850 -5.445 1.00 95.00 93 ALA A CA 1
ATOM 720 C C . ALA A 1 93 ? 6.805 10.885 -6.908 1.00 95.00 93 ALA A C 1
ATOM 722 O O . ALA A 1 93 ? 6.504 9.864 -7.534 1.00 95.00 93 ALA A O 1
ATOM 723 N N . GLY A 1 94 ? 6.735 12.093 -7.472 1.00 96.12 94 GLY A N 1
ATOM 724 C CA . GLY A 1 94 ? 6.284 12.304 -8.846 1.00 96.12 94 GLY A CA 1
ATOM 725 C C . GLY A 1 94 ? 4.843 11.830 -9.041 1.00 96.12 94 GLY A C 1
ATOM 726 O O . GLY A 1 94 ? 3.921 12.372 -8.438 1.00 96.12 94 GLY A O 1
ATOM 727 N N . LYS A 1 95 ? 4.654 10.811 -9.886 1.00 97.50 95 LYS A N 1
ATOM 728 C CA . LYS A 1 95 ? 3.330 10.252 -10.214 1.00 97.50 95 LYS A CA 1
ATOM 729 C C . LYS A 1 95 ? 2.774 9.306 -9.146 1.00 97.50 95 LYS A C 1
ATOM 731 O O . LYS A 1 95 ? 1.641 8.857 -9.290 1.00 97.50 95 LYS A O 1
ATOM 736 N N . PHE A 1 96 ? 3.546 9.002 -8.105 1.00 98.44 96 PHE A N 1
ATOM 737 C CA . PHE A 1 96 ? 3.191 8.003 -7.104 1.00 98.44 96 PHE A CA 1
ATOM 738 C C . PHE A 1 96 ? 3.246 8.565 -5.686 1.00 98.44 96 PHE A C 1
ATOM 740 O O . PHE A 1 96 ? 4.026 9.467 -5.388 1.00 98.44 96 PHE A O 1
ATOM 747 N N . ILE A 1 97 ? 2.450 7.979 -4.801 1.00 98.62 97 ILE A N 1
ATOM 748 C CA . ILE A 1 97 ? 2.600 8.054 -3.352 1.00 98.62 97 ILE A CA 1
ATOM 749 C C . ILE A 1 97 ? 3.232 6.733 -2.923 1.00 98.62 97 ILE A C 1
ATOM 751 O O . ILE A 1 97 ? 2.674 5.662 -3.161 1.00 98.62 97 ILE A O 1
ATOM 755 N N . GLN A 1 98 ? 4.405 6.805 -2.310 1.00 98.56 98 GLN A N 1
ATOM 756 C CA . GLN A 1 98 ? 5.078 5.669 -1.697 1.00 98.56 98 GLN A CA 1
ATOM 757 C C . GLN A 1 98 ? 4.495 5.453 -0.304 1.00 98.56 98 GLN A C 1
ATOM 759 O O . GLN A 1 98 ? 4.563 6.349 0.535 1.00 98.56 98 GLN A O 1
ATOM 764 N N . VAL A 1 99 ? 3.954 4.267 -0.049 1.00 98.69 99 VAL A N 1
ATOM 765 C CA . VAL A 1 99 ? 3.445 3.849 1.261 1.00 98.69 99 VAL A CA 1
ATOM 766 C C . VAL A 1 99 ? 4.464 2.900 1.875 1.00 98.69 99 VAL A C 1
ATOM 768 O O . VAL A 1 99 ? 4.599 1.763 1.427 1.00 98.69 99 VAL A O 1
ATOM 771 N N . LEU A 1 100 ? 5.218 3.376 2.862 1.00 98.56 100 LEU A N 1
ATOM 772 C CA . LEU A 1 100 ? 6.290 2.624 3.506 1.00 98.56 100 LEU A CA 1
ATOM 773 C C . LEU A 1 100 ? 5.691 1.650 4.515 1.00 98.56 100 LEU A C 1
ATOM 775 O O . LEU A 1 100 ? 4.842 2.024 5.320 1.00 98.56 100 LEU A O 1
ATOM 779 N N . LEU A 1 101 ? 6.152 0.407 4.491 1.00 98.69 101 LEU A N 1
ATOM 780 C CA . LEU A 1 101 ? 5.622 -0.670 5.315 1.00 98.69 101 LEU A CA 1
ATOM 781 C C . LEU A 1 101 ? 6.650 -1.100 6.354 1.00 98.69 101 LEU A C 1
ATOM 783 O O . LEU A 1 101 ? 7.863 -0.986 6.153 1.00 98.69 101 LEU A O 1
ATOM 787 N N . LYS A 1 102 ? 6.158 -1.633 7.469 1.00 98.19 102 LYS A N 1
ATOM 788 C CA . LYS A 1 102 ? 7.012 -2.305 8.453 1.00 98.19 102 LYS A CA 1
ATOM 789 C C . LYS A 1 102 ? 7.562 -3.622 7.896 1.00 98.19 102 LYS A C 1
ATOM 791 O O . LYS A 1 102 ? 8.752 -3.899 8.033 1.00 98.19 102 LYS A O 1
ATOM 796 N N . ASP A 1 103 ? 6.693 -4.397 7.254 1.00 97.81 103 ASP A N 1
ATOM 797 C CA . ASP A 1 103 ? 6.998 -5.728 6.734 1.00 97.81 103 ASP A CA 1
ATOM 798 C C . ASP A 1 103 ? 7.330 -5.707 5.236 1.00 97.81 103 ASP A C 1
ATOM 800 O O . ASP A 1 103 ? 7.134 -4.714 4.530 1.00 97.81 103 ASP A O 1
ATOM 804 N N . LYS A 1 104 ? 7.857 -6.826 4.730 1.00 98.00 104 LYS A N 1
ATOM 805 C CA . LYS A 1 104 ? 8.292 -6.937 3.337 1.00 98.00 104 LYS A CA 1
ATOM 806 C C . LYS A 1 104 ? 7.102 -6.927 2.377 1.00 98.00 104 LYS A C 1
ATOM 808 O O . LYS A 1 104 ? 6.397 -7.918 2.278 1.00 98.00 104 LYS A O 1
ATOM 813 N N . ALA A 1 105 ? 6.953 -5.873 1.574 1.00 98.31 105 ALA A N 1
ATOM 814 C CA . ALA A 1 105 ? 5.802 -5.678 0.681 1.00 98.31 105 ALA A CA 1
ATOM 815 C C . ALA A 1 105 ? 5.485 -6.894 -0.215 1.00 98.31 105 ALA A C 1
ATOM 817 O O . ALA A 1 105 ? 4.326 -7.285 -0.346 1.00 98.31 105 ALA A O 1
ATOM 818 N N . SER A 1 106 ? 6.517 -7.548 -0.764 1.00 97.88 106 SER A N 1
ATOM 819 C CA . SER A 1 106 ? 6.368 -8.752 -1.599 1.00 97.88 106 SER A CA 1
ATOM 820 C C . SER A 1 106 ? 5.598 -9.917 -0.947 1.00 97.88 106 SER A C 1
ATOM 822 O O . SER A 1 106 ? 5.032 -10.733 -1.674 1.00 97.88 106 SER A O 1
ATOM 824 N N . THR A 1 107 ? 5.514 -10.009 0.390 1.00 98.06 107 THR A N 1
ATOM 825 C CA . THR A 1 107 ? 4.708 -11.052 1.060 1.00 98.06 107 THR A CA 1
ATOM 826 C C . THR A 1 107 ? 3.215 -10.874 0.808 1.00 98.06 107 THR A C 1
ATOM 828 O O . THR A 1 107 ? 2.461 -11.840 0.871 1.00 98.06 107 THR A O 1
ATOM 831 N N . PHE A 1 108 ? 2.791 -9.653 0.483 1.00 98.31 108 PHE A N 1
ATOM 832 C CA . PHE A 1 108 ? 1.396 -9.292 0.258 1.00 98.31 108 PHE A CA 1
ATOM 833 C C . PHE A 1 108 ? 1.025 -9.241 -1.228 1.00 98.31 108 PHE A C 1
ATOM 835 O O . PHE A 1 108 ? -0.110 -8.902 -1.546 1.00 98.31 108 PHE A O 1
ATOM 842 N N . GLN A 1 109 ? 1.931 -9.598 -2.150 1.00 98.31 109 GLN A N 1
ATOM 843 C CA . GLN A 1 109 ? 1.754 -9.424 -3.601 1.00 98.31 109 GLN A CA 1
ATOM 844 C C . GLN A 1 109 ? 0.382 -9.879 -4.115 1.00 98.31 109 GLN A C 1
ATOM 846 O O . GLN A 1 109 ? -0.287 -9.147 -4.839 1.00 98.31 109 GLN A O 1
ATOM 851 N N . LYS A 1 110 ? -0.039 -11.091 -3.737 1.00 98.06 110 LYS A N 1
ATOM 852 C CA . LYS A 1 110 ? -1.292 -11.696 -4.211 1.00 98.06 110 LYS A CA 1
ATOM 853 C C . LYS A 1 110 ? -2.537 -10.942 -3.727 1.00 98.06 110 LYS A C 1
ATOM 855 O O . LYS A 1 110 ? -3.552 -10.954 -4.414 1.00 98.06 110 LYS A O 1
ATOM 860 N N . LEU A 1 111 ? -2.455 -10.336 -2.546 1.00 98.12 111 LEU A N 1
ATOM 861 C CA . LEU A 1 111 ? -3.581 -9.734 -1.833 1.00 98.12 111 LEU A CA 1
ATOM 862 C C . LEU A 1 111 ? -3.655 -8.216 -2.017 1.00 98.12 111 LEU A C 1
ATOM 864 O O . LEU A 1 111 ? -4.745 -7.657 -1.985 1.00 98.12 111 LEU A O 1
ATOM 868 N N . ALA A 1 112 ? -2.505 -7.565 -2.200 1.00 98.38 112 ALA A N 1
ATOM 869 C CA . ALA A 1 112 ? -2.391 -6.116 -2.290 1.00 98.38 112 ALA A CA 1
ATOM 870 C C . ALA A 1 112 ? -2.147 -5.606 -3.711 1.00 98.38 112 ALA A C 1
ATOM 872 O O . ALA A 1 112 ? -2.561 -4.496 -4.024 1.00 98.38 112 ALA A O 1
ATOM 873 N N . GLY A 1 113 ? -1.503 -6.397 -4.579 1.00 98.50 113 GLY A N 1
ATOM 874 C CA . GLY A 1 113 ? -1.201 -5.971 -5.945 1.00 98.50 113 GLY A CA 1
ATOM 875 C C . GLY A 1 113 ? -2.452 -5.533 -6.703 1.00 98.50 113 GLY A C 1
ATOM 876 O O . GLY A 1 113 ? -3.529 -6.110 -6.522 1.00 98.50 113 GLY A O 1
ATOM 877 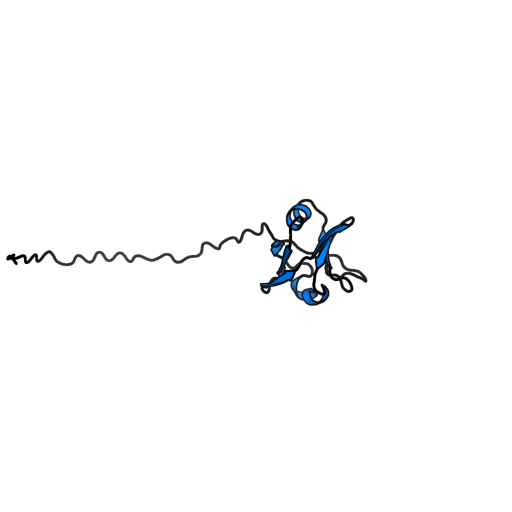N N . TYR A 1 114 ? -2.315 -4.519 -7.559 1.00 98.62 114 TYR A N 1
ATOM 878 C CA . TYR A 1 114 ? -3.399 -4.086 -8.441 1.00 98.62 114 TYR A CA 1
ATOM 879 C C . TYR A 1 114 ? -4.002 -5.294 -9.196 1.00 98.62 114 TYR A C 1
ATOM 881 O O . TYR A 1 114 ? -3.241 -6.137 -9.679 1.00 98.62 114 TYR A O 1
ATOM 889 N N . PRO A 1 115 ? -5.343 -5.406 -9.328 1.00 98.12 115 PRO A N 1
ATOM 890 C CA . PRO A 1 115 ? -6.374 -4.399 -9.037 1.00 98.12 115 PRO A CA 1
ATOM 891 C C . PRO A 1 115 ? -7.053 -4.516 -7.661 1.00 98.12 115 PRO A C 1
ATOM 893 O O . PRO A 1 115 ? -8.157 -3.985 -7.494 1.00 98.12 115 PRO A O 1
ATOM 896 N N . ASN A 1 116 ? -6.448 -5.218 -6.699 1.00 98.12 116 ASN A N 1
ATOM 897 C CA . ASN A 1 116 ? -7.069 -5.455 -5.396 1.00 98.12 116 ASN A CA 1
ATOM 898 C C . ASN A 1 116 ? -7.335 -4.148 -4.625 1.00 98.12 116 ASN A C 1
ATOM 900 O O . ASN A 1 116 ? -6.554 -3.198 -4.690 1.00 98.12 116 ASN A O 1
ATOM 904 N N . GLU A 1 117 ? -8.458 -4.114 -3.900 1.00 97.19 117 GLU A N 1
ATOM 905 C CA . GLU A 1 117 ? -8.843 -3.000 -3.026 1.00 97.19 117 GLU A CA 1
ATOM 906 C C . GLU A 1 117 ? -8.259 -3.207 -1.626 1.00 97.19 117 GLU A C 1
ATOM 908 O O . GLU A 1 117 ? -8.304 -4.311 -1.080 1.00 97.19 117 GLU A O 1
ATOM 913 N N . LEU A 1 118 ? -7.732 -2.129 -1.052 1.00 98.06 118 LEU A N 1
ATOM 914 C CA . LEU A 1 118 ? -7.208 -2.073 0.309 1.00 98.06 118 LEU A CA 1
ATOM 915 C C . LEU A 1 118 ? -8.034 -1.080 1.111 1.00 98.06 118 LEU A C 1
ATOM 917 O O . LEU A 1 118 ? -8.297 0.023 0.626 1.00 98.06 118 LEU A O 1
ATOM 921 N N . VAL A 1 119 ? -8.411 -1.437 2.333 1.00 97.44 119 VAL A N 1
ATOM 922 C CA . VAL A 1 119 ? -9.083 -0.506 3.246 1.00 97.44 119 VAL A CA 1
ATOM 923 C C . VAL A 1 119 ? -8.023 0.277 4.010 1.00 97.44 119 VAL A C 1
ATOM 925 O O . VAL A 1 119 ? -7.109 -0.312 4.580 1.00 97.44 119 VAL A O 1
ATOM 928 N N . VAL A 1 120 ? -8.150 1.598 4.027 1.00 97.06 120 VAL A N 1
ATOM 929 C CA . VAL A 1 120 ? -7.285 2.501 4.791 1.00 97.06 120 VAL A CA 1
ATOM 930 C C . VAL A 1 120 ? -7.812 2.601 6.228 1.00 97.06 120 VAL A C 1
ATOM 932 O O . VAL A 1 120 ? -9.023 2.750 6.422 1.00 97.06 120 VAL A O 1
ATOM 935 N N . GLN A 1 121 ? -6.931 2.504 7.229 1.00 91.69 121 GLN A N 1
ATOM 936 C CA . GLN A 1 121 ? -7.248 2.676 8.656 1.00 91.69 121 GLN A CA 1
ATOM 937 C C . GLN A 1 121 ? -6.261 3.618 9.364 1.00 91.69 121 GLN A C 1
ATOM 939 O O . GLN A 1 121 ? -5.038 3.608 9.060 1.00 91.69 121 GLN A O 1
#